Protein AF-A0A2C9K527-F1 (afdb_monomer_lite)

Organism: Biomphalaria glabrata (NCBI:txid6526)

Radius of gyration: 24.01 Å; chains: 1; bounding box: 46×30×72 Å

Sequence (123 aa):
MLFFLFIHHVQVDMYQCSAKCCQDSKASLEDVQRCIDNCSKDVNKAQAYLQNEIEIFQNRLQRCAMSCQDKIRDELPAKPSDRDVEKTRHTLEKCVIQCADKHVELVPALTKKMLETLKNRNF

Foldseek 3Di:
DVLVVLLVVLVVQLVVQLVVLVPPPPDDPVSSVVSSVVSCVLSVVLVVLVVVLVVVLVVQLVVQLVVLVVVLVVVADPDHDPVSVVVSVVSSVVSNVVSVVVSVVCVVVSVVVSVVCSVVSVD

InterPro domains:
  IPR008560 Protein of unknown function DUF842, eukaryotic [PF05811] (8-116)
  IPR008560 Protein of unknown function DUF842, eukaryotic [PTHR21096] (7-120)

Secondary structure (DSSP, 8-state):
-HHHHHHHHHHHHHHHHHHHHHH-TTS-HHHHHHHHHHHHHHHHHHHHHHHHHHHHHHHHHHHHHHHHHHHHHHHS-SS--HHHHHHHHHHHHHHHHHHHHHHHTTHHHHHHHHHHHHHTT--

pLDDT: mean 93.23, std 4.96, range [70.56, 97.94]

Structure (mmCIF, N/CA/C/O backbone):
data_AF-A0A2C9K527-F1
#
_entry.id   AF-A0A2C9K527-F1
#
loop_
_atom_site.group_PDB
_atom_site.id
_atom_site.type_symbol
_atom_site.label_atom_id
_atom_site.label_alt_id
_atom_site.label_comp_id
_atom_site.label_asym_id
_atom_site.label_entity_id
_atom_site.label_seq_id
_atom_site.pdbx_PDB_ins_code
_atom_site.Cartn_x
_atom_site.Cartn_y
_atom_site.Cartn_z
_atom_site.occupancy
_atom_site.B_iso_or_equiv
_atom_site.auth_seq_id
_atom_site.auth_comp_id
_atom_site.auth_asym_id
_atom_site.auth_atom_id
_atom_site.pdbx_PDB_model_num
ATOM 1 N N . MET A 1 1 ? -12.099 -4.693 -4.625 1.00 70.56 1 MET A N 1
ATOM 2 C CA . MET A 1 1 ? -13.299 -5.152 -3.885 1.00 70.56 1 MET A CA 1
ATOM 3 C C . MET A 1 1 ? -12.967 -5.717 -2.501 1.00 70.56 1 MET A C 1
ATOM 5 O O . MET A 1 1 ? -13.578 -5.281 -1.540 1.00 70.56 1 MET A O 1
ATOM 9 N N . LEU A 1 2 ? -11.980 -6.614 -2.358 1.00 83.44 2 LEU A N 1
ATOM 10 C CA . LEU A 1 2 ? -11.638 -7.230 -1.059 1.00 83.44 2 LEU A CA 1
ATOM 11 C C . LEU A 1 2 ? -11.234 -6.227 0.038 1.00 83.44 2 LEU A C 1
ATOM 13 O O . LEU A 1 2 ? -11.755 -6.300 1.144 1.00 83.44 2 LEU A O 1
ATOM 17 N N . PHE A 1 3 ? -10.360 -5.263 -0.270 1.00 89.94 3 PHE A N 1
ATOM 18 C CA . PHE A 1 3 ? -9.943 -4.240 0.700 1.00 89.94 3 PHE A CA 1
ATOM 19 C C . PHE A 1 3 ? -11.101 -3.360 1.175 1.00 89.94 3 PHE A C 1
ATOM 21 O O . PHE A 1 3 ? -11.213 -3.069 2.358 1.00 89.94 3 PHE A O 1
ATOM 28 N N . PHE A 1 4 ? -11.994 -2.993 0.256 1.00 89.38 4 PHE A N 1
ATOM 29 C CA . PHE A 1 4 ? -13.196 -2.227 0.572 1.00 89.38 4 PHE A CA 1
ATOM 30 C C . PHE A 1 4 ? -14.100 -2.988 1.549 1.00 89.38 4 PHE A C 1
ATOM 32 O O . PHE A 1 4 ? -14.488 -2.439 2.573 1.00 89.38 4 PHE A O 1
ATOM 39 N N . LEU A 1 5 ? -14.360 -4.274 1.286 1.00 91.62 5 LEU A N 1
ATOM 40 C CA . LEU A 1 5 ? -15.151 -5.121 2.184 1.00 91.62 5 LEU A CA 1
ATOM 41 C C . LEU A 1 5 ? -14.508 -5.254 3.571 1.00 91.62 5 LEU A C 1
ATOM 43 O O . LEU A 1 5 ? -15.210 -5.173 4.575 1.00 91.62 5 LEU A O 1
ATOM 47 N N . PHE A 1 6 ? -13.182 -5.411 3.633 1.00 91.31 6 PHE A N 1
ATOM 48 C CA . PHE A 1 6 ? -12.455 -5.444 4.903 1.00 91.31 6 PHE A CA 1
ATOM 49 C C . PHE A 1 6 ? -12.641 -4.143 5.694 1.00 91.31 6 PHE A C 1
ATOM 51 O O . PHE A 1 6 ? -13.033 -4.186 6.857 1.00 91.31 6 PHE A O 1
ATOM 58 N N . ILE A 1 7 ? -12.414 -2.986 5.063 1.00 93.50 7 ILE A N 1
ATOM 59 C CA . ILE A 1 7 ? -12.572 -1.683 5.722 1.00 93.50 7 ILE A CA 1
ATOM 60 C C . ILE A 1 7 ? -14.008 -1.481 6.204 1.00 93.50 7 ILE A C 1
ATOM 62 O O . ILE A 1 7 ? -14.206 -1.045 7.333 1.00 93.50 7 ILE A O 1
ATOM 66 N N . HIS A 1 8 ? -15.001 -1.857 5.397 1.00 94.38 8 HIS A N 1
ATOM 67 C CA . HIS A 1 8 ? -16.405 -1.797 5.799 1.00 94.38 8 HIS A CA 1
ATOM 68 C C . HIS A 1 8 ? -16.693 -2.637 7.045 1.00 94.38 8 HIS A C 1
ATOM 70 O O . HIS A 1 8 ? -17.375 -2.167 7.950 1.00 94.38 8 HIS A O 1
ATOM 76 N N . HIS A 1 9 ? -16.151 -3.852 7.128 1.00 93.62 9 HIS A N 1
ATOM 77 C CA . HIS A 1 9 ? -16.312 -4.682 8.320 1.00 93.62 9 HIS A CA 1
ATOM 78 C C . HIS A 1 9 ? -15.709 -4.012 9.563 1.00 93.62 9 HIS A C 1
ATOM 80 O O . HIS A 1 9 ? -16.365 -3.915 10.595 1.00 93.62 9 HIS A O 1
ATOM 86 N N . VAL A 1 10 ? -14.481 -3.493 9.460 1.00 93.00 10 VAL A N 1
ATOM 87 C CA . VAL A 1 10 ? -13.813 -2.815 10.586 1.00 93.00 10 VAL A CA 1
ATOM 88 C C . VAL A 1 10 ? -14.549 -1.527 10.985 1.00 93.00 10 VAL A C 1
ATOM 90 O O . VAL A 1 10 ? -14.611 -1.194 12.167 1.00 93.00 10 VAL A O 1
ATOM 93 N N . GLN A 1 11 ? -15.158 -0.818 10.031 1.00 95.12 11 GLN A N 1
ATOM 94 C CA . GLN A 1 11 ? -16.012 0.340 10.317 1.00 95.12 11 GLN A CA 1
ATOM 95 C C . GLN A 1 11 ? -17.259 -0.042 11.115 1.00 95.12 11 GLN A C 1
ATOM 97 O O . GLN A 1 11 ? -17.615 0.668 12.052 1.00 95.12 11 GLN A O 1
ATOM 102 N N . VAL A 1 12 ? -17.913 -1.161 10.787 1.00 96.94 12 VAL A N 1
ATOM 103 C CA . VAL A 1 12 ? -19.062 -1.651 11.566 1.00 96.94 12 VAL A CA 1
ATOM 104 C C . VAL A 1 12 ? -18.652 -1.920 13.014 1.00 96.94 12 VAL A C 1
ATOM 106 O O . VAL A 1 12 ? -19.326 -1.440 13.927 1.00 96.94 12 VAL A O 1
ATOM 109 N N . ASP A 1 13 ? -17.522 -2.601 13.227 1.00 95.44 13 ASP A N 1
ATOM 110 C CA . ASP A 1 13 ? -16.985 -2.864 14.569 1.00 95.44 13 ASP A CA 1
ATOM 111 C C . ASP A 1 13 ? -16.711 -1.554 15.330 1.00 95.44 13 ASP A C 1
ATOM 113 O O . ASP A 1 13 ? -17.069 -1.418 16.504 1.00 95.44 13 ASP A O 1
ATOM 117 N N . MET A 1 14 ? -16.129 -0.560 14.648 1.00 97.19 14 MET A N 1
ATOM 118 C CA . MET A 1 14 ? -15.880 0.770 15.205 1.00 97.19 14 MET A CA 1
ATOM 119 C C . MET A 1 14 ? -17.179 1.445 15.654 1.00 97.19 14 MET A C 1
ATOM 121 O O . MET A 1 14 ? -17.265 1.883 16.798 1.00 97.19 14 MET A O 1
ATOM 125 N N . TYR A 1 15 ? -18.203 1.508 14.796 1.00 97.81 15 TYR A N 1
ATOM 126 C CA . TYR A 1 15 ? -19.472 2.156 15.141 1.00 97.81 15 TYR A CA 1
ATOM 127 C C . TYR A 1 15 ? -20.184 1.451 16.297 1.00 97.81 15 TYR A C 1
ATOM 129 O O . TYR A 1 15 ? -20.727 2.115 17.180 1.00 97.81 15 TYR A O 1
ATOM 137 N N . GLN A 1 16 ? -20.149 0.118 16.339 1.00 97.94 16 GLN A N 1
ATOM 138 C CA . GLN A 1 16 ? -20.698 -0.647 17.459 1.00 97.94 16 GLN A CA 1
ATOM 139 C C . GLN A 1 16 ? -19.938 -0.378 18.767 1.00 97.94 16 GLN A C 1
ATOM 141 O O . GLN A 1 16 ? -20.559 -0.254 19.822 1.00 97.94 16 GLN A O 1
ATOM 146 N N . CYS A 1 17 ? -18.609 -0.264 18.708 1.00 97.69 17 CYS A N 1
ATOM 147 C CA . CYS A 1 17 ? -17.770 0.127 19.841 1.00 97.69 17 CYS A CA 1
ATOM 148 C C . CYS A 1 17 ? -18.122 1.540 20.332 1.00 97.69 17 CYS A C 1
ATOM 150 O O . CYS A 1 17 ? -18.425 1.722 21.511 1.00 97.69 17 CYS A O 1
ATOM 152 N N . SER A 1 18 ? -18.192 2.519 19.425 1.00 97.19 18 SER A N 1
ATOM 153 C CA . SER A 1 18 ? -18.550 3.903 19.750 1.00 97.19 18 SER A CA 1
ATOM 154 C C . SER A 1 18 ? -19.952 4.016 20.351 1.00 97.19 18 SER A C 1
ATOM 156 O O . SER A 1 18 ? -20.142 4.742 21.322 1.00 97.19 18 SER A O 1
ATOM 158 N N . ALA A 1 19 ? -20.927 3.256 19.841 1.00 97.50 19 ALA A N 1
ATOM 159 C CA . ALA A 1 19 ? -22.274 3.227 20.406 1.00 97.50 19 ALA A CA 1
ATOM 160 C C . ALA A 1 19 ? -22.276 2.758 21.871 1.00 97.50 19 ALA A C 1
ATOM 162 O O . ALA A 1 19 ? -22.974 3.345 22.694 1.00 97.50 19 ALA A O 1
ATOM 163 N N . LYS A 1 20 ? -21.458 1.752 22.216 1.00 97.00 20 LYS A N 1
ATOM 164 C CA . LYS A 1 20 ? -21.291 1.297 23.607 1.00 97.00 20 LYS A CA 1
ATOM 165 C C . LYS A 1 20 ? -20.633 2.362 24.485 1.00 97.00 20 LYS A C 1
ATOM 167 O O . LYS A 1 20 ? -21.067 2.531 25.618 1.00 97.00 20 LYS A O 1
ATOM 172 N N . CYS A 1 21 ? -19.648 3.105 23.968 1.00 96.75 21 CYS A N 1
ATOM 173 C CA . CYS A 1 21 ? -19.053 4.237 24.691 1.00 96.75 21 CYS A CA 1
ATOM 174 C C .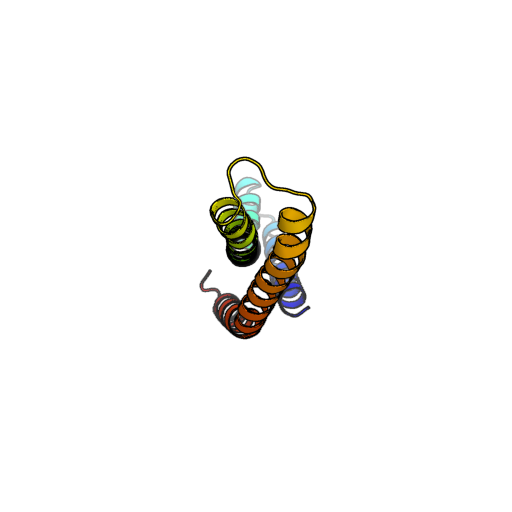 CYS A 1 21 ? -20.121 5.277 25.074 1.00 96.75 21 CYS A C 1
ATOM 176 O O . CYS A 1 21 ? -20.149 5.741 26.207 1.00 96.75 21 CYS A O 1
ATOM 178 N N . CYS A 1 22 ? -21.032 5.607 24.152 1.00 94.81 22 CYS A N 1
ATOM 179 C CA . CYS A 1 22 ? -22.090 6.597 24.385 1.00 94.81 22 CYS A CA 1
ATOM 180 C C . CYS A 1 22 ? -23.201 6.122 25.334 1.00 94.81 22 CYS A C 1
ATOM 182 O O . CYS A 1 22 ? -23.970 6.940 25.832 1.00 94.81 22 CYS A O 1
ATOM 184 N N . GLN A 1 23 ? -23.334 4.812 25.555 1.00 95.62 23 GLN A N 1
ATOM 185 C CA . GLN A 1 23 ? -24.349 4.248 26.448 1.00 95.62 23 GLN A CA 1
ATOM 186 C C . GLN A 1 23 ? -23.960 4.346 27.930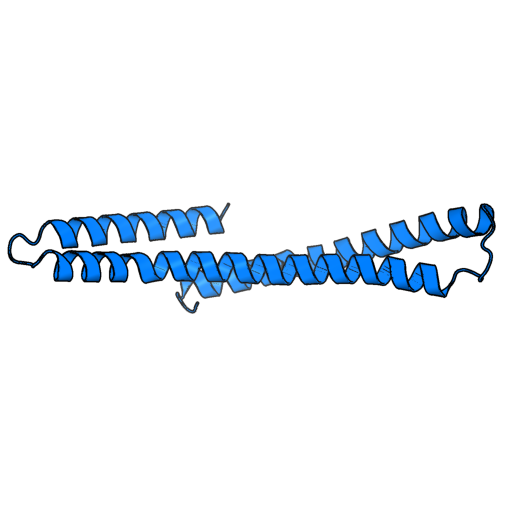 1.00 95.62 23 GLN A C 1
ATOM 188 O O . GLN A 1 23 ? -24.827 4.187 28.791 1.00 95.62 23 GLN A O 1
ATOM 193 N N . ASP A 1 24 ? -22.692 4.622 28.247 1.00 92.38 24 ASP A N 1
ATOM 194 C CA . ASP A 1 24 ? -22.251 4.793 29.629 1.00 92.38 24 ASP A CA 1
ATOM 195 C C . ASP A 1 24 ? -22.712 6.146 30.188 1.00 92.38 24 ASP A C 1
ATOM 197 O O . ASP A 1 24 ? -22.067 7.179 30.026 1.00 92.38 24 ASP A O 1
ATOM 201 N N . SER A 1 25 ? -23.847 6.131 30.888 1.00 87.62 25 SER A N 1
ATOM 202 C CA . SER A 1 25 ? -24.448 7.330 31.485 1.00 87.62 25 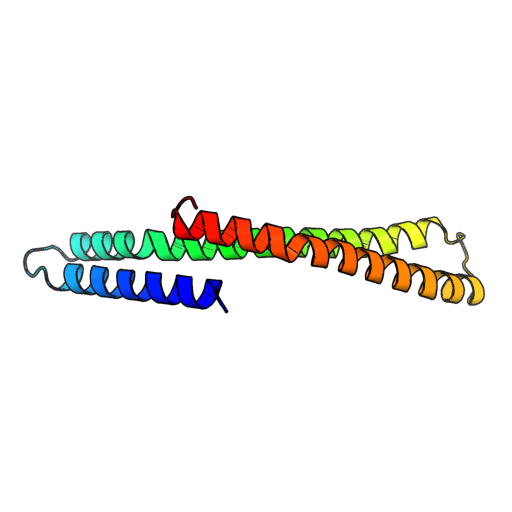SER A CA 1
ATOM 203 C C . SER A 1 25 ? -23.664 7.889 32.680 1.00 87.62 25 SER A C 1
ATOM 205 O O . SER A 1 25 ? -24.036 8.935 33.209 1.00 87.62 25 SER A O 1
ATOM 207 N N . LYS A 1 26 ? -22.632 7.179 33.157 1.00 92.12 26 LYS A N 1
ATOM 208 C CA . LYS A 1 26 ? -21.782 7.599 34.282 1.00 92.12 26 LYS A CA 1
ATOM 209 C C . LYS A 1 26 ? -20.445 8.174 33.820 1.00 92.12 26 LYS A C 1
ATOM 211 O O . LYS A 1 26 ? -19.772 8.822 34.619 1.00 92.12 26 LYS A O 1
ATOM 216 N N . ALA A 1 27 ? -20.059 7.924 32.571 1.00 91.25 27 ALA A N 1
ATOM 217 C CA . ALA A 1 27 ? -18.838 8.451 31.992 1.00 91.25 27 ALA A CA 1
ATOM 218 C C . ALA A 1 27 ? -18.948 9.965 31.772 1.00 91.25 27 ALA A C 1
ATOM 220 O O . ALA A 1 27 ? -20.004 10.493 31.413 1.00 91.25 27 ALA A O 1
ATOM 221 N N . SER A 1 28 ? -17.837 10.676 31.971 1.00 95.81 28 SER A N 1
ATOM 222 C CA . SER A 1 28 ? -17.756 12.074 31.558 1.00 95.81 28 SER A CA 1
ATOM 223 C C . SER A 1 28 ? -17.716 12.179 30.030 1.00 95.81 28 SER A C 1
ATOM 225 O O . SER A 1 28 ? -17.358 11.228 29.332 1.00 95.81 28 SER A O 1
ATOM 227 N N . LEU A 1 29 ? -18.023 13.362 29.494 1.00 93.44 29 LEU A N 1
ATOM 228 C CA . LEU A 1 29 ? -17.914 13.628 28.055 1.00 93.44 29 LEU A CA 1
ATOM 229 C C . LEU A 1 29 ? -16.501 13.325 27.518 1.00 93.44 29 LEU A C 1
ATOM 231 O O . LEU A 1 29 ? -16.353 12.775 26.429 1.00 93.44 29 LEU A O 1
ATOM 235 N N . GLU A 1 30 ? -15.467 13.660 28.293 1.00 96.31 30 GLU A N 1
ATOM 236 C CA . GLU A 1 30 ? -14.069 13.429 27.923 1.00 96.31 30 GLU A CA 1
ATOM 237 C C . GLU A 1 30 ? -13.738 11.931 27.858 1.00 96.31 30 GLU A C 1
ATOM 239 O O . GLU A 1 30 ? -13.065 11.476 26.929 1.00 96.31 30 GLU A O 1
ATOM 244 N N . ASP A 1 31 ? -14.257 11.142 28.801 1.00 96.12 31 ASP A N 1
ATOM 245 C CA . ASP A 1 31 ? -14.071 9.689 28.808 1.00 96.12 31 ASP A CA 1
ATOM 246 C C . ASP A 1 31 ? -14.751 9.028 27.605 1.00 96.12 31 ASP A C 1
ATOM 248 O O . ASP A 1 31 ? -14.157 8.158 26.960 1.00 96.12 31 ASP A O 1
ATOM 252 N N . VAL A 1 32 ? -15.966 9.476 27.265 1.00 96.94 32 VAL A N 1
ATOM 253 C CA . VAL A 1 32 ? -16.697 9.002 26.082 1.00 96.94 32 VAL A CA 1
ATOM 254 C C . VAL A 1 32 ? -15.926 9.336 24.807 1.00 96.94 32 VAL A C 1
ATOM 256 O O . VAL A 1 32 ? -15.725 8.450 23.975 1.00 96.94 32 VAL A O 1
ATOM 259 N N . GLN A 1 33 ? -15.428 10.568 24.665 1.00 96.19 33 GLN A N 1
ATOM 260 C CA . GLN A 1 33 ? -14.658 10.965 23.485 1.00 96.19 33 GLN A CA 1
ATOM 261 C C . GLN A 1 33 ? -13.380 10.132 23.343 1.00 96.19 33 GLN A C 1
ATOM 263 O O . GLN A 1 33 ? -13.122 9.571 22.280 1.00 96.19 33 GLN A O 1
ATOM 268 N N . ARG A 1 34 ? -12.624 9.951 24.432 1.00 97.19 34 ARG A N 1
ATOM 269 C CA . ARG A 1 34 ? -11.418 9.113 24.436 1.00 97.19 34 ARG A CA 1
ATOM 270 C C . ARG A 1 34 ? -11.726 7.657 24.069 1.00 97.19 34 ARG A C 1
ATOM 272 O O . ARG A 1 34 ? -10.933 7.008 23.386 1.00 97.19 34 ARG A O 1
ATOM 279 N N . CYS A 1 35 ? -12.867 7.129 24.514 1.00 97.38 35 CYS A N 1
ATOM 280 C CA . CYS A 1 35 ? -13.346 5.797 24.144 1.00 97.38 35 CYS A CA 1
ATOM 281 C C . CYS A 1 35 ? -13.643 5.702 22.638 1.00 97.38 35 CYS A C 1
ATOM 283 O O . CYS A 1 35 ? -13.148 4.788 21.977 1.00 97.38 35 CYS A O 1
ATOM 285 N N . ILE A 1 36 ? -14.365 6.677 22.075 1.00 96.94 36 ILE A N 1
ATOM 286 C CA . ILE A 1 36 ? -14.667 6.751 20.637 1.00 96.94 36 ILE A CA 1
ATOM 287 C C . ILE A 1 36 ? -13.380 6.847 19.811 1.00 96.94 36 ILE A C 1
ATOM 289 O O . ILE A 1 36 ? -13.214 6.098 18.844 1.00 96.94 36 ILE A O 1
ATOM 293 N N . ASP A 1 37 ? -12.441 7.700 20.222 1.00 96.56 37 ASP A N 1
ATOM 294 C CA . ASP A 1 37 ? -11.151 7.851 19.550 1.00 96.56 37 ASP A CA 1
ATOM 295 C C . ASP A 1 37 ? -10.400 6.516 19.526 1.00 96.56 37 ASP A C 1
ATOM 297 O O . ASP A 1 37 ? -9.874 6.117 18.485 1.00 96.56 37 ASP A O 1
ATOM 301 N N . ASN A 1 38 ? -10.415 5.770 20.637 1.00 96.75 38 ASN A N 1
ATOM 302 C CA . ASN A 1 38 ? -9.832 4.432 20.708 1.00 96.75 38 ASN A CA 1
ATOM 303 C C . ASN A 1 38 ? -10.510 3.435 19.759 1.00 96.75 38 ASN A C 1
ATOM 305 O O . ASN A 1 38 ? -9.795 2.685 19.094 1.00 96.75 38 ASN A O 1
ATOM 309 N N . CYS A 1 39 ? -11.843 3.448 19.645 1.00 97.12 39 CYS A N 1
ATOM 310 C CA . CYS A 1 39 ? -12.569 2.593 18.700 1.00 97.12 39 CYS A CA 1
ATOM 311 C C . CYS A 1 39 ? -12.142 2.858 17.244 1.00 97.12 39 CYS A C 1
ATOM 313 O O . CYS A 1 39 ? -12.058 1.925 16.446 1.00 97.12 39 CYS A O 1
ATOM 315 N N . SER A 1 40 ? -11.840 4.116 16.895 1.00 96.31 40 SER A N 1
ATOM 316 C CA . SER A 1 40 ? -11.460 4.527 15.531 1.00 96.31 40 SER A CA 1
ATOM 317 C C . SER A 1 40 ? -10.015 4.195 15.131 1.00 96.31 40 SER A C 1
ATOM 319 O O . SER A 1 40 ? -9.673 4.235 13.947 1.00 96.31 40 SER A O 1
ATOM 321 N N . LYS A 1 41 ? -9.146 3.840 16.088 1.00 95.38 41 LYS A N 1
ATOM 322 C CA . LYS A 1 41 ? -7.710 3.634 15.824 1.00 95.38 41 LYS A CA 1
ATOM 323 C C . LYS A 1 41 ? -7.453 2.585 14.750 1.00 95.38 41 LYS A C 1
ATOM 325 O O . LYS A 1 41 ? -6.642 2.819 13.859 1.00 95.38 41 LYS A O 1
ATOM 330 N N . ASP A 1 42 ? -8.140 1.452 14.822 1.00 92.88 42 ASP A N 1
ATOM 331 C CA . ASP A 1 42 ? -7.885 0.330 13.920 1.00 92.88 42 ASP A CA 1
ATOM 332 C C . ASP A 1 42 ? -8.331 0.626 12.487 1.00 92.88 42 ASP A C 1
ATOM 334 O O . ASP A 1 42 ? -7.598 0.315 11.549 1.00 92.88 42 ASP A O 1
ATOM 338 N N . VAL A 1 43 ? -9.487 1.278 12.301 1.00 95.06 43 VAL A N 1
ATOM 339 C CA . VAL A 1 43 ? -9.934 1.669 10.956 1.00 95.06 43 VAL A CA 1
ATOM 340 C C . VAL A 1 43 ? -9.000 2.716 10.354 1.00 95.06 43 VAL A C 1
ATOM 342 O O . VAL A 1 43 ? -8.596 2.567 9.201 1.00 95.06 43 VAL A O 1
ATOM 345 N N . ASN A 1 44 ? -8.585 3.714 11.140 1.00 95.75 44 ASN A N 1
ATOM 346 C CA . ASN A 1 44 ? -7.694 4.774 10.673 1.00 95.75 44 ASN A CA 1
ATOM 347 C C . ASN A 1 44 ? -6.332 4.208 10.254 1.00 95.75 44 ASN A C 1
ATOM 349 O O . ASN A 1 44 ? -5.827 4.532 9.180 1.00 95.75 44 ASN A O 1
ATOM 353 N N . LYS A 1 45 ? -5.755 3.309 11.062 1.00 95.62 45 LYS A N 1
ATOM 354 C CA . LYS A 1 45 ? -4.488 2.649 10.727 1.00 95.62 45 LYS A CA 1
ATOM 355 C C . LYS A 1 45 ? -4.608 1.756 9.492 1.00 95.62 45 LYS A C 1
ATOM 357 O O . LYS A 1 45 ? -3.759 1.832 8.610 1.00 95.62 45 LYS A O 1
ATOM 362 N N . ALA A 1 46 ? -5.667 0.951 9.392 1.00 94.94 46 ALA A N 1
ATOM 363 C CA . ALA A 1 46 ? -5.889 0.088 8.234 1.00 94.94 46 ALA A CA 1
ATOM 364 C C . ALA A 1 46 ? -6.046 0.893 6.932 1.00 94.94 46 ALA A C 1
ATOM 366 O O . ALA A 1 46 ? -5.477 0.523 5.903 1.00 94.94 46 ALA A O 1
ATOM 367 N N . GLN A 1 47 ? -6.787 2.006 6.973 1.00 94.69 47 GLN A N 1
ATOM 368 C CA . GLN A 1 47 ? -6.938 2.918 5.836 1.00 94.69 47 GLN A CA 1
ATOM 369 C C . GLN A 1 47 ? -5.605 3.568 5.449 1.00 94.69 47 GLN A C 1
ATOM 371 O O . GLN A 1 47 ? -5.242 3.541 4.273 1.00 94.69 47 GLN A O 1
ATOM 376 N N . ALA A 1 48 ? -4.855 4.088 6.426 1.00 96.25 48 ALA A N 1
ATOM 377 C CA . ALA A 1 48 ? -3.553 4.708 6.186 1.00 96.25 48 ALA A CA 1
ATOM 378 C C . ALA A 1 48 ? -2.544 3.713 5.589 1.00 96.25 48 ALA A C 1
ATOM 380 O O . ALA A 1 48 ? -1.857 4.034 4.621 1.00 96.25 48 ALA A O 1
ATOM 381 N N . TYR A 1 49 ? -2.502 2.483 6.108 1.00 96.69 49 TYR A N 1
ATOM 382 C CA . TYR A 1 49 ? -1.657 1.413 5.578 1.00 96.69 49 TYR A CA 1
ATOM 383 C C . TYR A 1 49 ? -1.973 1.107 4.109 1.00 96.69 49 TYR A C 1
ATOM 385 O O . TYR A 1 49 ? -1.075 1.093 3.266 1.00 96.69 49 TYR A O 1
ATOM 393 N N . LEU A 1 50 ? -3.256 0.908 3.786 1.00 95.25 50 LEU A N 1
ATOM 394 C CA . LEU A 1 50 ? -3.703 0.665 2.414 1.00 95.25 50 LEU A CA 1
ATOM 395 C C . LEU A 1 50 ? -3.307 1.801 1.472 1.00 95.25 50 LEU A C 1
ATOM 397 O O . LEU A 1 50 ? -2.797 1.544 0.381 1.00 95.25 50 LEU A O 1
ATOM 401 N N . GLN A 1 51 ? -3.549 3.041 1.895 1.00 95.44 51 GLN A N 1
ATOM 402 C CA . GLN A 1 51 ? -3.236 4.223 1.105 1.00 95.44 51 GLN A CA 1
ATOM 403 C C . GLN A 1 51 ? -1.733 4.320 0.829 1.00 95.44 51 GLN A C 1
ATOM 405 O O . GLN A 1 51 ? -1.342 4.497 -0.323 1.00 95.44 51 GLN A O 1
ATOM 410 N N . ASN A 1 52 ? -0.901 4.108 1.850 1.00 97.12 52 ASN A N 1
ATOM 411 C CA . ASN A 1 52 ? 0.551 4.144 1.727 1.00 97.12 52 ASN A CA 1
ATOM 412 C C . ASN A 1 52 ? 1.095 3.061 0.776 1.00 97.12 52 ASN A C 1
ATOM 414 O O . ASN A 1 52 ? 1.918 3.355 -0.087 1.00 97.12 52 ASN A O 1
ATOM 418 N N . GLU A 1 53 ? 0.630 1.812 0.874 1.00 96.56 53 GLU A N 1
ATOM 419 C CA . GLU A 1 53 ? 1.089 0.737 -0.025 1.00 96.56 53 GLU A CA 1
ATOM 420 C C . GLU A 1 53 ? 0.709 1.005 -1.492 1.00 96.56 53 GLU A C 1
ATOM 422 O O . GLU A 1 53 ? 1.509 0.768 -2.404 1.00 96.56 53 GLU A O 1
ATOM 427 N N . ILE A 1 54 ? -0.491 1.550 -1.728 1.00 95.56 54 ILE A N 1
ATOM 428 C CA . ILE A 1 54 ? -0.941 1.950 -3.068 1.00 95.56 54 ILE A CA 1
ATOM 429 C C . ILE A 1 54 ? -0.093 3.111 -3.592 1.00 95.56 54 ILE A C 1
ATOM 431 O O . ILE A 1 54 ? 0.364 3.064 -4.734 1.00 95.56 54 ILE A O 1
ATOM 435 N N . GLU A 1 55 ? 0.154 4.125 -2.766 1.00 97.69 55 GLU A N 1
ATOM 436 C CA . GLU A 1 55 ? 0.969 5.283 -3.130 1.00 97.69 55 GLU A CA 1
ATOM 437 C C . GLU A 1 55 ? 2.409 4.869 -3.465 1.00 97.69 55 GLU A C 1
ATOM 439 O O . GLU A 1 55 ? 2.965 5.290 -4.481 1.00 97.69 55 GLU A O 1
ATOM 444 N N . ILE A 1 56 ? 3.016 3.981 -2.672 1.00 97.44 56 ILE A N 1
ATOM 445 C CA . ILE A 1 56 ? 4.348 3.428 -2.952 1.00 97.44 56 ILE A CA 1
ATOM 446 C C . ILE A 1 56 ? 4.365 2.718 -4.308 1.00 97.44 56 ILE A C 1
ATOM 448 O O . ILE A 1 56 ? 5.301 2.904 -5.094 1.00 97.44 56 ILE A O 1
ATOM 452 N N . PHE A 1 57 ? 3.349 1.903 -4.601 1.00 97.50 57 PHE A N 1
ATOM 453 C CA . PHE A 1 57 ? 3.249 1.201 -5.876 1.00 97.50 57 PHE A CA 1
ATOM 454 C C . PHE A 1 57 ? 3.095 2.171 -7.057 1.00 97.50 57 PHE A C 1
ATOM 456 O O . PHE A 1 57 ? 3.838 2.065 -8.036 1.00 97.50 57 PHE A O 1
ATOM 463 N N . GLN A 1 58 ? 2.202 3.157 -6.942 1.00 96.56 58 GLN A N 1
ATOM 464 C CA . GLN A 1 58 ? 1.986 4.190 -7.959 1.00 96.56 58 GLN A CA 1
ATOM 465 C C . GLN A 1 58 ? 3.255 5.007 -8.216 1.00 96.56 58 GLN A C 1
ATOM 467 O O . GLN A 1 58 ? 3.660 5.175 -9.365 1.00 96.56 58 GLN A O 1
ATOM 472 N N . ASN A 1 59 ? 3.945 5.428 -7.156 1.00 97.94 59 ASN A N 1
ATOM 473 C CA . ASN A 1 59 ? 5.205 6.158 -7.251 1.00 97.94 59 ASN A CA 1
ATOM 474 C C . ASN A 1 59 ? 6.289 5.357 -7.988 1.00 97.94 59 ASN A C 1
ATOM 476 O O . ASN A 1 59 ? 7.060 5.911 -8.774 1.00 97.94 59 ASN A O 1
ATOM 480 N N . ARG A 1 60 ? 6.369 4.040 -7.759 1.00 97.31 60 ARG A N 1
ATOM 481 C CA . ARG A 1 60 ? 7.312 3.166 -8.477 1.00 97.31 60 ARG A CA 1
ATOM 4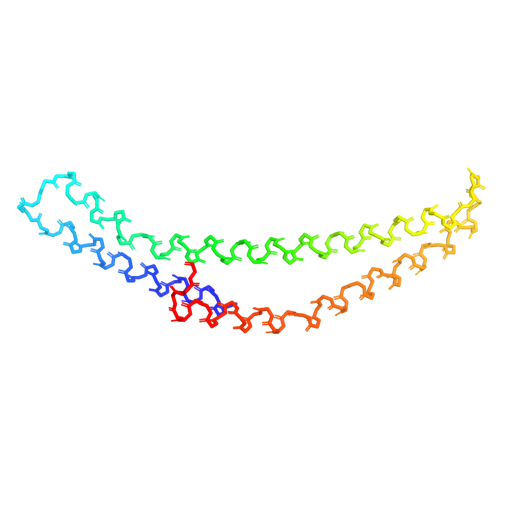82 C C . ARG A 1 60 ? 6.969 3.052 -9.960 1.00 97.31 60 ARG A C 1
ATOM 484 O O . ARG A 1 60 ? 7.879 3.159 -10.783 1.00 97.31 60 ARG A O 1
ATOM 491 N N . LEU A 1 61 ? 5.688 2.897 -10.288 1.00 97.31 61 LEU A N 1
ATOM 492 C CA . LEU A 1 61 ? 5.213 2.851 -11.669 1.00 97.31 61 LEU A CA 1
ATOM 493 C C . LEU A 1 61 ? 5.509 4.168 -12.401 1.00 97.31 61 LEU A C 1
ATOM 495 O O . LEU A 1 61 ? 6.096 4.152 -13.481 1.00 97.31 61 LEU A O 1
ATOM 499 N N . GLN A 1 62 ? 5.190 5.308 -11.782 1.00 96.88 62 GLN A N 1
ATOM 500 C CA . GLN A 1 62 ? 5.440 6.630 -12.356 1.00 96.88 62 GLN A CA 1
ATOM 501 C C . GLN A 1 62 ? 6.936 6.874 -12.583 1.00 96.88 62 GLN A C 1
ATOM 503 O O . GLN A 1 62 ? 7.329 7.299 -13.667 1.00 96.88 62 GLN A O 1
ATOM 508 N N . ARG A 1 63 ? 7.794 6.549 -11.604 1.00 97.62 63 ARG A N 1
ATOM 509 C CA . ARG A 1 63 ? 9.255 6.652 -11.773 1.00 97.62 63 ARG A CA 1
ATOM 510 C C . ARG A 1 63 ? 9.782 5.759 -12.887 1.00 97.62 63 ARG A C 1
ATOM 512 O O . ARG A 1 63 ? 10.684 6.159 -13.612 1.00 97.62 63 ARG A O 1
ATOM 519 N N . CYS A 1 64 ? 9.226 4.564 -13.038 1.00 97.69 64 CYS A N 1
ATOM 520 C CA . CYS A 1 64 ? 9.603 3.663 -14.115 1.00 97.69 64 CYS A CA 1
ATOM 521 C C . CYS A 1 64 ? 9.222 4.235 -15.496 1.00 97.69 64 CYS A C 1
ATOM 523 O O . CYS A 1 64 ? 10.068 4.246 -16.390 1.00 97.69 64 CYS A O 1
ATOM 525 N N . ALA A 1 65 ? 8.028 4.815 -15.649 1.00 95.62 65 ALA A N 1
ATOM 526 C CA . ALA A 1 65 ? 7.639 5.507 -16.880 1.00 95.62 65 ALA A CA 1
ATOM 527 C C . ALA A 1 65 ? 8.515 6.745 -17.164 1.00 95.62 65 ALA A C 1
ATOM 529 O O . ALA A 1 65 ? 8.949 6.934 -18.299 1.00 95.62 65 ALA A O 1
ATOM 530 N N . MET A 1 66 ? 8.849 7.543 -16.141 1.00 95.94 66 MET A N 1
ATOM 531 C CA . MET A 1 66 ? 9.782 8.673 -16.285 1.00 95.94 66 MET A CA 1
ATOM 532 C C . MET A 1 66 ? 11.177 8.203 -16.724 1.00 95.94 66 MET A C 1
ATOM 534 O O . MET A 1 66 ? 11.748 8.774 -17.644 1.00 95.94 66 MET A O 1
ATOM 538 N N . SER A 1 67 ? 11.674 7.083 -16.187 1.00 96.31 67 SER A N 1
ATOM 539 C CA . SER A 1 67 ? 12.967 6.522 -16.611 1.00 96.31 67 SER A CA 1
ATOM 540 C C . SER A 1 67 ? 13.003 6.111 -18.090 1.00 96.31 67 SER A C 1
ATOM 542 O O . SER A 1 67 ? 14.072 6.084 -18.695 1.00 96.31 67 SER A O 1
ATOM 544 N N . CYS A 1 68 ? 11.850 5.791 -18.691 1.00 95.56 68 CYS A N 1
ATOM 545 C CA . CYS A 1 68 ? 11.761 5.560 -20.131 1.00 95.56 68 CYS A CA 1
ATOM 546 C C . CYS A 1 68 ? 11.963 6.860 -20.914 1.00 95.56 68 CYS A C 1
ATOM 548 O O . CYS A 1 68 ? 12.662 6.855 -21.920 1.00 95.56 68 CYS A O 1
ATOM 550 N N . GLN A 1 69 ? 11.385 7.970 -20.448 1.00 91.31 69 GLN A N 1
ATOM 551 C CA . GLN A 1 69 ? 11.560 9.283 -21.075 1.00 91.31 69 GLN A CA 1
ATOM 552 C C . GLN A 1 69 ? 13.014 9.751 -20.988 1.00 91.31 69 GLN A C 1
ATOM 554 O O . GLN A 1 69 ? 13.560 10.201 -21.993 1.00 91.31 69 GLN A O 1
ATOM 559 N N . ASP A 1 70 ? 13.650 9.580 -19.826 1.00 93.25 70 ASP A N 1
ATOM 560 C CA . ASP A 1 70 ? 15.051 9.962 -19.620 1.00 93.25 70 ASP A CA 1
ATOM 561 C C . ASP A 1 70 ? 15.985 9.204 -20.574 1.00 93.25 70 ASP A C 1
ATOM 563 O O . ASP A 1 70 ? 16.755 9.823 -21.301 1.00 93.25 70 ASP A O 1
ATOM 567 N N . LYS A 1 71 ? 15.835 7.875 -20.681 1.00 91.19 71 LYS A N 1
ATOM 568 C CA . LYS A 1 71 ? 16.635 7.054 -21.611 1.00 91.19 71 LYS A CA 1
ATOM 569 C C . LYS A 1 71 ? 16.501 7.498 -23.063 1.00 91.19 71 LYS A C 1
ATOM 571 O O . LYS A 1 71 ? 17.488 7.564 -23.782 1.00 91.19 71 LYS A O 1
ATOM 576 N N . ILE A 1 72 ? 15.279 7.803 -23.493 1.00 89.38 72 ILE A N 1
ATOM 577 C CA . ILE A 1 72 ? 15.028 8.276 -24.855 1.00 89.38 72 ILE A CA 1
ATOM 578 C C . ILE A 1 72 ? 15.692 9.631 -25.089 1.00 89.38 72 ILE A C 1
ATOM 580 O O . ILE A 1 72 ? 16.287 9.854 -26.140 1.00 89.38 72 ILE A O 1
ATOM 584 N N . ARG A 1 73 ? 15.611 10.534 -24.109 1.00 87.38 73 ARG A N 1
ATOM 585 C CA . ARG A 1 73 ? 16.248 11.848 -24.186 1.00 87.38 73 ARG A CA 1
ATOM 586 C C . ARG A 1 73 ? 17.770 11.740 -24.276 1.00 87.38 73 ARG A C 1
ATOM 588 O O . ARG A 1 73 ? 18.363 12.506 -25.028 1.00 87.38 73 ARG A O 1
ATOM 595 N N . ASP A 1 74 ? 18.370 10.796 -23.558 1.00 88.38 74 ASP A N 1
ATOM 596 C CA . ASP A 1 74 ? 19.816 10.551 -23.580 1.00 88.38 74 ASP A CA 1
ATOM 597 C C . ASP A 1 74 ? 20.299 9.963 -24.921 1.00 88.38 74 ASP A C 1
ATOM 599 O O . ASP A 1 74 ? 21.441 10.184 -25.321 1.00 88.38 74 ASP A O 1
ATOM 603 N N . GLU A 1 75 ? 19.434 9.238 -25.638 1.00 85.25 75 GLU A N 1
ATOM 604 C CA . GLU A 1 75 ? 19.727 8.685 -26.968 1.00 85.25 75 GLU A CA 1
ATOM 605 C C . GLU A 1 75 ? 19.565 9.711 -28.106 1.00 85.25 75 GLU A C 1
ATOM 607 O O . GLU A 1 75 ? 20.100 9.510 -29.202 1.00 85.25 75 GLU A O 1
ATOM 612 N N . LEU A 1 76 ? 18.828 10.805 -27.880 1.00 86.69 76 LEU A N 1
ATOM 613 C CA . LEU A 1 76 ? 18.584 11.819 -28.903 1.00 86.69 76 LEU A CA 1
ATOM 614 C C . LEU A 1 76 ? 19.813 12.725 -29.114 1.00 86.69 76 LEU A C 1
ATOM 616 O O . LEU A 1 76 ? 20.434 13.186 -28.154 1.00 86.69 76 LEU A O 1
ATOM 620 N N . PRO A 1 77 ? 20.152 13.063 -30.372 1.00 83.50 77 PRO A N 1
ATOM 621 C CA . PRO A 1 77 ? 21.204 14.033 -30.648 1.00 83.50 77 PRO A CA 1
ATOM 622 C C . PRO A 1 77 ? 20.776 15.443 -30.213 1.00 83.50 77 PRO A C 1
ATOM 624 O O . PRO A 1 77 ? 19.591 15.764 -30.169 1.00 83.50 77 PRO A O 1
ATOM 627 N N . ALA A 1 78 ? 21.746 16.336 -29.983 1.00 82.81 78 ALA A N 1
ATOM 628 C CA . ALA A 1 78 ? 21.498 17.716 -29.533 1.00 82.81 78 ALA A CA 1
ATOM 629 C C . ALA A 1 78 ? 20.564 18.537 -30.452 1.00 82.81 78 ALA A C 1
ATOM 631 O O . ALA A 1 78 ? 19.992 19.538 -30.022 1.00 82.81 78 ALA A O 1
ATOM 632 N N . LYS A 1 79 ? 20.418 18.127 -31.718 1.00 85.69 79 LYS A N 1
ATOM 633 C CA . LYS A 1 79 ? 19.439 18.651 -32.678 1.00 85.69 79 LYS A CA 1
ATOM 634 C C . LYS A 1 79 ? 18.725 17.470 -33.349 1.00 85.69 79 LYS A C 1
ATOM 636 O O . LYS A 1 79 ? 19.220 16.986 -34.367 1.00 85.69 79 LYS A O 1
ATOM 641 N N . PRO A 1 80 ? 17.625 16.967 -32.770 1.00 83.44 80 PRO A N 1
ATOM 642 C CA . PRO A 1 80 ? 16.900 15.832 -33.325 1.00 83.44 80 PRO A CA 1
ATOM 643 C C . PRO A 1 80 ? 16.126 16.239 -34.582 1.00 83.44 80 PRO A C 1
ATOM 645 O O . PRO A 1 80 ? 15.533 17.316 -34.632 1.00 83.44 80 PRO A O 1
ATOM 648 N N . SER A 1 81 ? 16.145 15.381 -35.603 1.00 87.50 81 SER A N 1
ATOM 649 C CA . SER A 1 81 ? 15.269 15.516 -36.771 1.00 87.50 81 SER A CA 1
ATOM 650 C C . SER A 1 81 ? 13.895 14.898 -36.496 1.00 87.50 81 SER A C 1
ATOM 652 O O . SER A 1 81 ? 13.763 14.047 -35.615 1.00 87.50 81 SER A O 1
ATOM 654 N N . ASP A 1 82 ? 12.880 15.233 -37.298 1.00 85.75 82 ASP A N 1
ATOM 655 C CA . ASP A 1 82 ? 11.542 14.622 -37.188 1.00 85.75 82 ASP A CA 1
ATOM 656 C C . ASP A 1 82 ? 11.591 13.084 -37.282 1.00 85.75 82 ASP A C 1
ATOM 658 O O . ASP A 1 82 ? 10.827 12.377 -36.627 1.00 85.75 82 ASP A O 1
ATOM 662 N N . ARG A 1 83 ? 12.553 12.544 -38.045 1.00 83.62 83 ARG A N 1
ATOM 663 C CA . ARG A 1 83 ? 12.784 11.099 -38.173 1.00 83.62 83 ARG A CA 1
ATOM 664 C C . ARG A 1 83 ? 13.331 10.473 -36.885 1.00 83.62 83 ARG A C 1
ATOM 666 O O . ARG A 1 83 ? 12.981 9.335 -36.574 1.00 83.62 83 ARG A O 1
ATOM 673 N N . ASP A 1 84 ? 14.176 11.194 -36.150 1.00 82.75 84 ASP A N 1
ATOM 674 C CA . ASP A 1 84 ? 14.721 10.743 -34.862 1.00 82.75 84 ASP A CA 1
ATOM 675 C C . ASP A 1 84 ? 13.638 10.763 -33.777 1.00 82.75 84 ASP A C 1
ATOM 677 O O . ASP A 1 84 ? 13.535 9.832 -32.974 1.00 82.75 84 ASP A O 1
ATOM 681 N N . VAL A 1 85 ? 12.773 11.781 -33.804 1.00 83.75 85 VAL A N 1
ATOM 682 C CA . VAL A 1 85 ? 11.619 11.897 -32.902 1.00 83.75 85 VAL A CA 1
ATOM 683 C C . VAL A 1 85 ? 10.611 10.771 -33.155 1.00 83.75 85 VAL A C 1
ATOM 685 O O . VAL A 1 85 ? 10.195 10.098 -32.213 1.00 83.75 85 VAL A O 1
ATOM 688 N N . GLU A 1 86 ? 10.272 10.477 -34.413 1.00 84.75 86 GLU A N 1
ATOM 689 C CA . GLU A 1 86 ? 9.322 9.396 -34.713 1.00 84.75 86 GLU A CA 1
ATOM 690 C C . GLU A 1 86 ? 9.883 8.011 -34.354 1.00 84.75 86 GLU A C 1
ATOM 692 O O . GLU A 1 86 ? 9.185 7.165 -33.792 1.00 84.75 86 GLU A O 1
ATOM 697 N N . LYS A 1 87 ? 11.179 7.776 -34.604 1.00 81.81 87 LYS A N 1
ATOM 698 C CA . LYS A 1 87 ? 11.836 6.514 -34.231 1.00 81.81 87 LYS A CA 1
ATOM 699 C C . LYS A 1 87 ? 11.831 6.298 -32.715 1.00 81.81 87 LYS A C 1
ATOM 701 O O . LYS A 1 87 ? 11.626 5.175 -32.254 1.00 81.81 87 LYS A O 1
ATOM 706 N N . THR A 1 88 ? 12.058 7.357 -31.943 1.00 85.69 88 THR A N 1
ATOM 707 C CA . THR A 1 88 ? 12.095 7.288 -30.476 1.00 85.69 88 THR A CA 1
ATOM 708 C C . THR A 1 88 ? 10.709 7.196 -29.842 1.00 85.69 88 THR A C 1
ATOM 710 O O . THR A 1 88 ? 10.581 6.596 -28.774 1.00 85.69 88 THR A O 1
ATOM 713 N N . ARG A 1 89 ? 9.656 7.671 -30.522 1.00 87.31 89 ARG A N 1
ATOM 714 C CA . ARG A 1 89 ? 8.255 7.523 -30.093 1.00 87.31 89 ARG A CA 1
ATOM 715 C C . ARG A 1 89 ? 7.867 6.057 -29.882 1.00 87.31 89 ARG A C 1
ATOM 717 O O . ARG A 1 89 ? 7.384 5.697 -28.811 1.00 87.31 89 ARG A O 1
ATOM 724 N N . HIS A 1 90 ? 8.152 5.195 -30.856 1.00 88.38 90 HIS A N 1
ATOM 725 C CA . HIS A 1 90 ? 7.878 3.758 -30.742 1.00 88.38 90 HIS A CA 1
ATOM 726 C C . HIS A 1 90 ? 8.699 3.076 -29.641 1.00 88.38 90 HIS A C 1
ATOM 728 O O . HIS A 1 90 ? 8.205 2.183 -28.946 1.00 88.38 90 HIS A O 1
ATOM 734 N N . THR A 1 91 ? 9.950 3.497 -29.453 1.00 89.75 91 THR A N 1
ATOM 735 C CA . THR A 1 91 ? 10.800 2.980 -28.374 1.00 89.75 91 THR A CA 1
ATOM 736 C C . THR A 1 91 ? 10.256 3.383 -27.000 1.00 89.75 91 THR A C 1
ATOM 738 O O . THR A 1 91 ? 10.211 2.546 -26.096 1.00 89.75 91 THR A O 1
ATOM 741 N N . LEU A 1 92 ? 9.777 4.624 -26.851 1.00 92.50 92 LEU A N 1
ATOM 742 C CA . LEU A 1 92 ? 9.132 5.108 -25.631 1.00 92.50 92 LEU A CA 1
ATOM 743 C C . LEU A 1 92 ? 7.876 4.294 -25.307 1.00 92.50 92 LEU A C 1
ATOM 745 O O . LEU A 1 92 ? 7.751 3.795 -24.189 1.00 92.50 92 LEU A O 1
ATOM 749 N N . GLU A 1 93 ? 6.980 4.119 -26.282 1.00 93.12 93 GLU A N 1
ATOM 750 C CA . GLU A 1 93 ? 5.755 3.323 -26.124 1.00 93.12 93 GLU A CA 1
ATOM 751 C C . GLU A 1 93 ? 6.075 1.907 -25.643 1.00 93.12 93 GLU A C 1
ATOM 753 O O . GLU A 1 93 ? 5.526 1.445 -24.641 1.00 93.12 93 GLU A O 1
ATOM 758 N N . LYS A 1 94 ? 7.027 1.238 -26.303 1.00 95.50 94 LYS A N 1
ATOM 759 C CA . LYS A 1 94 ? 7.452 -0.111 -25.924 1.00 95.50 94 LYS A CA 1
ATOM 760 C C . LYS A 1 94 ? 8.027 -0.159 -24.506 1.00 95.50 94 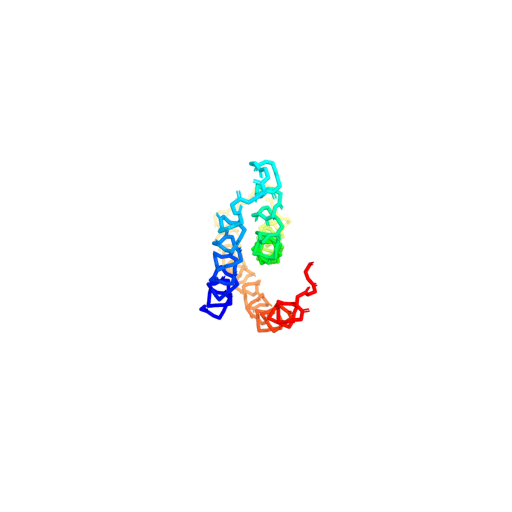LYS A C 1
ATOM 762 O O . LYS A 1 94 ? 7.715 -1.086 -23.763 1.00 95.50 94 LYS A O 1
ATOM 767 N N . CYS A 1 95 ? 8.838 0.824 -24.117 1.00 96.19 95 CYS A N 1
ATOM 768 C CA . CYS A 1 95 ? 9.400 0.898 -22.768 1.00 96.19 95 CYS A CA 1
ATOM 769 C C . CYS A 1 95 ? 8.309 1.087 -21.702 1.00 96.19 95 CYS A C 1
ATOM 771 O O . CYS A 1 95 ? 8.322 0.404 -20.678 1.00 96.19 95 CYS A O 1
ATOM 773 N N . VAL A 1 96 ? 7.337 1.971 -21.949 1.00 96.44 96 VAL A N 1
ATOM 774 C CA . VAL A 1 96 ? 6.221 2.220 -21.022 1.00 96.44 96 VAL A CA 1
ATOM 775 C C . VAL A 1 96 ? 5.324 0.986 -20.889 1.00 96.44 96 VAL A C 1
ATOM 777 O O . VAL A 1 96 ? 4.931 0.651 -19.773 1.00 96.44 96 VAL A O 1
ATOM 780 N N . ILE A 1 97 ? 5.059 0.263 -21.981 1.00 96.75 97 ILE A N 1
ATOM 781 C CA . ILE A 1 97 ? 4.315 -1.008 -21.938 1.00 96.75 97 ILE A CA 1
ATOM 782 C C . ILE A 1 97 ? 5.060 -2.035 -21.079 1.00 96.75 97 ILE A C 1
ATOM 784 O O . ILE A 1 97 ? 4.490 -2.564 -20.132 1.00 96.75 97 ILE A O 1
ATOM 788 N N . GLN A 1 98 ? 6.361 -2.235 -21.314 1.00 96.81 98 GLN A N 1
ATOM 789 C CA . GLN A 1 98 ? 7.177 -3.146 -20.499 1.00 96.81 98 GLN A CA 1
ATOM 790 C C . GLN A 1 98 ? 7.203 -2.749 -19.017 1.00 96.81 98 GLN A C 1
ATOM 792 O O . GLN A 1 98 ? 7.222 -3.603 -18.128 1.00 96.81 98 GLN A O 1
ATOM 797 N N . CYS A 1 99 ? 7.214 -1.445 -18.739 1.00 97.00 99 CYS A N 1
ATOM 798 C CA . CYS A 1 99 ? 7.114 -0.925 -17.387 1.00 97.00 99 CYS A CA 1
ATOM 799 C C . CYS A 1 99 ? 5.780 -1.310 -16.732 1.00 97.00 99 CYS A C 1
ATOM 801 O O . CYS A 1 99 ? 5.776 -1.767 -15.584 1.00 97.00 99 CYS A O 1
ATOM 803 N N . ALA A 1 100 ? 4.668 -1.148 -17.455 1.00 97.06 100 ALA A N 1
ATOM 804 C CA . ALA A 1 100 ? 3.343 -1.535 -16.993 1.00 97.06 100 ALA A CA 1
ATOM 805 C C . ALA A 1 100 ? 3.254 -3.050 -16.763 1.00 97.06 100 ALA A C 1
ATOM 807 O O . ALA A 1 100 ? 2.883 -3.451 -15.662 1.00 97.06 100 ALA A O 1
ATOM 808 N N . ASP A 1 101 ? 3.684 -3.871 -17.724 1.00 97.62 101 ASP A N 1
ATOM 809 C CA . ASP A 1 101 ? 3.668 -5.338 -17.634 1.00 97.62 101 ASP A CA 1
ATOM 810 C C . ASP A 1 101 ? 4.400 -5.824 -16.378 1.00 97.62 101 ASP A C 1
ATOM 812 O O . ASP A 1 101 ? 3.836 -6.532 -15.541 1.00 97.62 101 ASP A O 1
ATOM 816 N N . LYS A 1 102 ? 5.624 -5.325 -16.162 1.00 96.44 102 LYS A N 1
ATOM 817 C CA . LYS A 1 102 ? 6.420 -5.654 -14.976 1.00 96.44 102 LYS A CA 1
ATOM 818 C C . LYS A 1 102 ? 5.725 -5.270 -13.669 1.00 96.44 102 LYS A C 1
ATOM 820 O O . LYS A 1 102 ? 5.890 -5.956 -12.666 1.00 96.44 102 LYS A O 1
ATOM 825 N N . HIS A 1 103 ? 4.993 -4.157 -13.631 1.00 97.06 103 HIS A N 1
ATOM 826 C CA . HIS A 1 103 ? 4.281 -3.741 -12.420 1.00 97.06 103 HIS A CA 1
ATOM 827 C C . HIS A 1 103 ? 2.974 -4.512 -12.224 1.00 97.06 103 HIS A C 1
ATOM 829 O O . HIS A 1 103 ? 2.644 -4.826 -11.082 1.00 97.06 103 HIS A O 1
ATOM 835 N N . VAL A 1 104 ? 2.269 -4.869 -13.301 1.00 97.44 104 VAL A N 1
ATOM 836 C CA . VAL A 1 104 ? 1.082 -5.737 -13.263 1.00 97.44 104 VAL A CA 1
ATOM 837 C C . VAL A 1 104 ? 1.431 -7.091 -12.647 1.00 97.44 104 VAL A C 1
ATOM 839 O O . VAL A 1 104 ? 0.706 -7.560 -11.771 1.00 97.44 104 VAL A O 1
ATOM 842 N N . GLU A 1 105 ? 2.581 -7.668 -12.998 1.00 96.81 105 GLU A N 1
ATOM 843 C CA . GLU A 1 105 ? 3.078 -8.919 -12.403 1.00 96.81 105 GLU A CA 1
ATOM 844 C C . GLU A 1 105 ? 3.298 -8.835 -10.880 1.00 96.81 105 GLU A C 1
ATOM 846 O O . GLU A 1 105 ? 3.199 -9.842 -10.177 1.00 96.81 105 GLU A O 1
ATOM 851 N N . LEU A 1 106 ? 3.554 -7.640 -10.334 1.00 96.12 106 LEU A N 1
ATOM 852 C CA . LEU A 1 106 ? 3.748 -7.433 -8.893 1.00 96.12 106 LEU A CA 1
ATOM 853 C C . LEU A 1 106 ? 2.428 -7.299 -8.120 1.00 96.12 106 LEU A C 1
ATOM 855 O O . LEU A 1 106 ? 2.410 -7.524 -6.905 1.00 96.12 106 LEU A O 1
ATOM 859 N N . VAL A 1 107 ? 1.328 -6.941 -8.792 1.00 96.31 107 VAL A N 1
ATOM 860 C CA . VAL A 1 107 ? 0.031 -6.663 -8.150 1.00 96.31 107 VAL A CA 1
ATOM 861 C C . VAL A 1 107 ? -0.491 -7.849 -7.329 1.00 96.31 107 VAL A C 1
ATOM 863 O O . VAL A 1 107 ? -0.916 -7.614 -6.192 1.00 96.31 107 VAL A O 1
ATOM 866 N N . PRO A 1 108 ? -0.454 -9.113 -7.806 1.00 96.25 108 PRO A N 1
ATOM 867 C CA . PRO A 1 108 ? -0.946 -10.246 -7.023 1.00 96.25 108 PRO A CA 1
ATOM 868 C C . PRO A 1 108 ? -0.183 -10.436 -5.707 1.00 96.25 108 PRO A C 1
ATOM 870 O O . PRO A 1 108 ? -0.797 -10.626 -4.655 1.00 96.25 108 PRO A O 1
ATOM 873 N N . ALA A 1 109 ? 1.149 -10.336 -5.744 1.00 96.06 109 ALA A N 1
ATOM 874 C CA . ALA A 1 109 ? 1.995 -10.498 -4.563 1.00 96.06 109 ALA A CA 1
ATOM 875 C C . ALA A 1 109 ? 1.797 -9.353 -3.559 1.00 96.06 109 ALA A C 1
ATOM 877 O O . ALA A 1 109 ? 1.651 -9.602 -2.361 1.00 96.06 109 ALA A O 1
ATOM 878 N N . LEU A 1 110 ? 1.727 -8.110 -4.051 1.00 95.88 110 LEU A N 1
ATOM 879 C CA . LEU A 1 110 ? 1.426 -6.935 -3.233 1.00 95.88 110 LEU A CA 1
ATOM 880 C C . LEU A 1 110 ? 0.054 -7.071 -2.560 1.00 95.88 110 LEU A C 1
ATOM 882 O O . LEU A 1 110 ? -0.059 -6.932 -1.345 1.00 95.88 110 LEU A O 1
ATOM 886 N N . THR A 1 111 ? -0.969 -7.434 -3.336 1.00 95.19 111 THR A N 1
ATOM 887 C CA . THR A 1 111 ? -2.338 -7.622 -2.839 1.00 95.19 111 THR A CA 1
ATOM 888 C C . THR A 1 111 ? -2.390 -8.690 -1.751 1.00 95.19 111 THR A C 1
ATOM 890 O O . THR A 1 111 ? -3.008 -8.475 -0.709 1.00 95.19 111 THR A O 1
ATOM 893 N N . LYS A 1 112 ? -1.716 -9.829 -1.962 1.00 95.50 112 LYS A N 1
ATOM 894 C CA . LYS A 1 112 ? -1.636 -10.907 -0.971 1.00 95.50 112 LYS A CA 1
ATOM 895 C C . LYS A 1 112 ? -1.011 -10.416 0.336 1.00 95.50 112 LYS A C 1
ATOM 897 O O . LYS A 1 112 ? -1.622 -10.588 1.387 1.00 95.50 112 LYS A O 1
ATOM 902 N N . LYS A 1 113 ? 0.149 -9.755 0.260 1.00 95.69 113 LYS A N 1
ATOM 903 C CA . LYS A 1 113 ? 0.849 -9.211 1.432 1.00 95.69 113 LYS A CA 1
ATOM 904 C C . LYS A 1 113 ? -0.027 -8.218 2.199 1.00 95.69 113 LYS A C 1
ATOM 906 O O . LYS A 1 113 ? -0.170 -8.339 3.409 1.00 95.69 113 LYS A O 1
ATOM 911 N N . MET A 1 114 ? -0.661 -7.279 1.497 1.00 95.75 114 MET A N 1
ATOM 912 C CA . MET A 1 114 ? -1.547 -6.291 2.118 1.00 95.75 114 MET A CA 1
ATOM 913 C C . MET A 1 114 ? -2.734 -6.954 2.826 1.00 95.75 114 MET A C 1
ATOM 915 O O . MET A 1 114 ? -3.069 -6.583 3.948 1.00 95.75 114 MET A O 1
ATOM 919 N N . LEU A 1 115 ? -3.363 -7.958 2.204 1.00 93.25 115 LEU A N 1
ATOM 920 C CA . LEU A 1 115 ? -4.472 -8.692 2.819 1.00 93.25 115 LEU A CA 1
ATOM 921 C C . LEU A 1 115 ? -4.036 -9.472 4.064 1.00 93.25 115 LEU A C 1
ATOM 923 O O . LEU A 1 115 ? -4.785 -9.511 5.036 1.00 93.25 115 LEU A O 1
ATOM 927 N N . GLU A 1 116 ? -2.856 -10.093 4.048 1.00 94.19 116 GLU A N 1
ATOM 928 C CA . GLU A 1 116 ? -2.302 -10.795 5.212 1.00 94.19 116 GLU A CA 1
ATOM 929 C C . GLU A 1 116 ? -2.034 -9.829 6.372 1.00 94.19 116 GLU A C 1
ATOM 931 O O . GLU A 1 116 ? -2.464 -10.092 7.496 1.00 94.19 116 GLU A O 1
ATOM 936 N N . THR A 1 117 ? -1.419 -8.675 6.098 1.00 94.88 117 THR A N 1
ATOM 937 C CA . THR A 1 117 ? -1.194 -7.618 7.095 1.00 94.88 117 THR A CA 1
ATOM 938 C C . THR A 1 117 ? -2.502 -7.144 7.729 1.00 94.88 117 THR A C 1
ATOM 940 O O . THR A 1 117 ? -2.608 -7.070 8.954 1.00 94.88 117 THR A O 1
ATOM 943 N N . LEU A 1 118 ? -3.522 -6.874 6.907 1.00 92.69 118 LEU A N 1
ATOM 944 C CA . LEU A 1 118 ? -4.831 -6.416 7.375 1.00 92.69 118 LEU A CA 1
ATOM 945 C C . LEU A 1 118 ? -5.560 -7.472 8.211 1.00 92.69 118 LEU A C 1
ATOM 947 O O . LEU A 1 118 ? -6.075 -7.152 9.281 1.00 92.69 118 LEU A O 1
ATOM 951 N N . LYS A 1 119 ? -5.576 -8.734 7.762 1.00 89.69 119 LYS A N 1
ATOM 952 C CA . LYS A 1 119 ? -6.202 -9.843 8.502 1.00 89.69 119 LYS A CA 1
ATOM 953 C C . LYS A 1 119 ? -5.572 -10.043 9.876 1.00 89.69 119 LYS A C 1
ATOM 955 O O . LYS A 1 119 ? -6.291 -10.290 10.839 1.00 89.69 119 LYS A O 1
ATOM 960 N N . ASN A 1 120 ? -4.253 -9.901 9.961 1.00 90.88 120 ASN A N 1
ATOM 961 C CA . ASN A 1 120 ? -3.510 -10.059 11.208 1.00 90.88 120 ASN A CA 1
ATOM 962 C C . ASN A 1 120 ? -3.503 -8.788 12.071 1.00 90.88 120 ASN A C 1
ATOM 964 O O . ASN A 1 120 ? -2.961 -8.821 13.169 1.00 90.88 120 ASN A O 1
ATOM 968 N N . ARG A 1 121 ? -4.085 -7.680 11.586 1.00 86.62 121 ARG A N 1
ATOM 969 C CA . ARG A 1 121 ? -4.023 -6.346 12.209 1.00 86.62 121 ARG A CA 1
ATOM 970 C C . ARG A 1 121 ? -2.586 -5.876 12.510 1.00 86.62 121 ARG A C 1
ATOM 972 O O . ARG A 1 121 ? -2.353 -5.172 13.485 1.00 86.62 121 ARG A O 1
ATOM 979 N N . ASN A 1 122 ? -1.632 -6.245 11.649 1.00 86.69 122 ASN A N 1
ATOM 980 C CA . ASN A 1 122 ? -0.199 -5.937 11.781 1.00 86.69 122 ASN A CA 1
ATOM 981 C C . ASN A 1 122 ? 0.212 -4.690 10.972 1.00 86.69 122 ASN A C 1
ATOM 983 O O . ASN A 1 122 ? 1.227 -4.710 10.274 1.00 86.69 122 ASN A O 1
ATOM 987 N N . PHE A 1 123 ? -0.615 -3.646 11.003 1.00 80.31 123 PHE A N 1
ATOM 988 C CA . 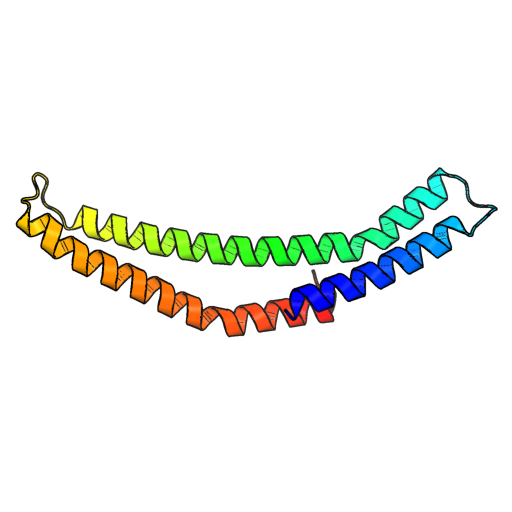PHE A 1 123 ? -0.404 -2.379 10.295 1.00 80.31 123 PHE A CA 1
ATOM 989 C C . PHE A 1 123 ? 0.178 -1.284 11.197 1.00 80.31 123 PHE A C 1
ATOM 991 O O . PHE A 1 123 ? -0.068 -1.314 12.428 1.00 80.31 123 PHE A O 1
#